Protein AF-A0A060BUS1-F1 (afdb_monomer)

Secondary structure (DSSP, 8-state):
-HHHHHHHHHHHHHHHHHHHHHHHHHHHHHHHHHHHHHHHHHHHHHHHHHH--S------SPPPPSSSS-EEE-SEEEE-TTT-SEEEE-S-EE---TTPPP--SSS-EEEEEEE-GGG-EEEEEEEEEETTEEEEEEE-PPPPPSSS----PPP-----------

Solvent-accessible surface area (backbone atoms only — not comparable to full-atom values): 10381 Å² total; per-residue (Å²): 112,74,70,58,54,50,51,53,51,50,50,54,48,53,53,50,52,52,52,51,52,55,49,50,55,51,52,53,52,53,51,52,52,52,51,50,53,50,50,52,50,30,50,53,48,48,55,49,48,69,74,49,82,72,88,75,90,76,63,88,68,73,72,49,74,38,53,100,57,58,76,70,38,69,59,44,81,41,70,35,91,89,75,73,41,84,41,74,39,94,50,68,43,63,61,73,63,72,58,61,78,73,47,74,36,56,78,61,46,77,78,43,77,47,79,52,69,96,64,38,44,35,35,30,34,40,45,44,67,42,89,90,36,65,41,69,51,80,43,66,61,64,66,60,72,92,72,84,78,78,82,76,73,78,83,87,80,88,86,82,85,77,90,79,90,135

Organism: NCBI:txid174707

Foldseek 3Di:
DVVVVVVVVVVVVVVVVVVVVVVVVVVVVVVVVVVVVLVVLLVVLVVVCVVPPDDDDQDPLFFAFQAPFDFPAAFAWDQDPPPRDTDTDHHTDGDDDAPGHTHGSADFAWPDFDQDPPLGTKTKGWPHDHPSDTDIDIDRHHDHDPDDDDPDPDDPDDDDDDDDDD

Sequence (166 aa):
ELVEGRRAALKTIEEREASERARLKKLETEQSKLKKLLAERARKAKAKAKAKAKGGSGGSGALSYPVNAYVSSSFGYRIHPIYNVRRLHTGTDFGVACGTPVKAARSGTVILAGWAGGYGNRIVVDHGLVSGSGLATDLQPPVVDRGVRRLGEGRPSDRLRRARTG

Mean predicted aligned error: 13.82 Å

Radius of gyration: 23.02 Å; Cα contacts (8 Å, |Δi|>4): 162; chains: 1; bounding box: 51×41×92 Å

Nearest PDB structures (foldseek):
  3slu-assembly1_A  TM=8.441E-01  e=6.772E-04  Neisseria meningitidis ATCC 13091
  6muk-assembly1_A  TM=7.801E-01  e=6.772E-04  Neisseria gonorrhoeae FA 1090
  6jmx-assembly1_A  TM=6.284E-01  e=1.315E-03  Campylobacter jejuni
  7e64-assembly1_A  TM=6.280E-01  e=2.237E-03  Campylobacter jejuni
  8tzl-assembly1_E  TM=6.168E-01  e=2.980E-02  Vibrio cholerae

Structure (mmCIF, N/CA/C/O backbone):
data_AF-A0A060BUS1-F1
#
_entry.id   AF-A0A060BUS1-F1
#
loop_
_atom_site.group_PDB
_atom_site.id
_atom_site.type_symbol
_atom_site.label_atom_id
_atom_site.label_alt_id
_atom_site.label_comp_id
_atom_site.label_asym_id
_atom_site.label_entity_id
_atom_site.label_seq_id
_atom_site.pdbx_PDB_ins_code
_atom_site.Cartn_x
_atom_site.Cartn_y
_atom_site.Cartn_z
_atom_site.occupancy
_atom_site.B_iso_or_equiv
_atom_site.auth_seq_id
_atom_site.auth_comp_id
_atom_site.auth_asym_id
_atom_site.auth_atom_id
_atom_site.pdbx_PDB_model_num
ATOM 1 N N . GLU A 1 1 ? -30.343 17.095 32.794 1.00 60.00 1 GLU A N 1
ATOM 2 C CA . GLU A 1 1 ? -29.548 17.489 31.607 1.00 60.00 1 GLU A CA 1
ATOM 3 C C . GLU A 1 1 ? -28.091 17.003 31.583 1.00 60.00 1 GLU A C 1
ATOM 5 O O . GLU A 1 1 ? -27.744 16.286 30.655 1.00 60.00 1 GLU A O 1
ATOM 10 N N . LEU A 1 2 ? -27.222 17.289 32.566 1.00 65.56 2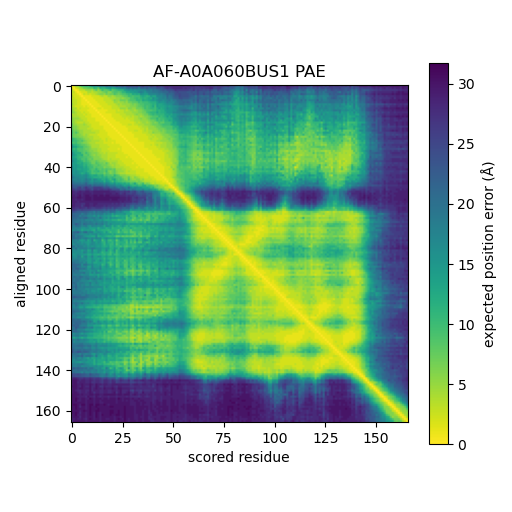 LEU A N 1
ATOM 11 C CA . LEU A 1 2 ? -25.782 16.940 32.459 1.00 65.56 2 LEU A CA 1
ATOM 12 C C . LEU A 1 2 ? -25.458 15.426 32.431 1.00 65.56 2 LEU A C 1
ATOM 14 O O . LEU A 1 2 ? -24.536 14.995 31.736 1.00 65.56 2 LEU A O 1
ATOM 18 N N . VAL A 1 3 ? -26.210 14.602 33.168 1.00 74.81 3 VAL A N 1
ATOM 19 C CA . VAL A 1 3 ? -25.974 13.143 33.249 1.00 74.81 3 VAL A CA 1
ATOM 20 C C . VAL A 1 3 ? -26.371 12.425 31.952 1.00 74.81 3 VAL A C 1
ATOM 22 O O . VAL A 1 3 ? -25.679 11.502 31.520 1.00 74.81 3 VAL A O 1
ATOM 25 N N . GLU A 1 4 ? -27.445 12.870 31.298 1.00 75.56 4 GLU A N 1
ATOM 26 C CA . GLU A 1 4 ? -27.898 12.321 30.014 1.00 75.56 4 GLU A CA 1
ATOM 27 C C . GLU A 1 4 ? -26.957 12.710 28.873 1.00 75.56 4 GLU A C 1
ATOM 29 O O . GLU A 1 4 ? -26.577 11.844 28.083 1.00 75.56 4 GLU A O 1
ATOM 34 N N . GLY A 1 5 ? -26.473 13.959 28.853 1.00 79.06 5 GLY A N 1
ATOM 35 C CA . GLY A 1 5 ? -25.448 14.403 27.903 1.00 79.06 5 GLY A CA 1
ATOM 36 C C . GLY A 1 5 ? -24.156 13.582 27.994 1.00 79.06 5 GLY A C 1
ATOM 37 O O . GLY A 1 5 ? -23.613 13.159 26.974 1.00 79.06 5 GLY A O 1
ATOM 38 N N . ARG A 1 6 ? -23.697 13.256 29.213 1.00 81.19 6 ARG A N 1
ATOM 39 C CA . ARG A 1 6 ? -22.526 12.385 29.423 1.00 81.19 6 ARG A CA 1
ATOM 40 C C . ARG A 1 6 ? -22.765 10.952 28.942 1.00 81.19 6 ARG A C 1
ATOM 42 O O . ARG A 1 6 ? -21.872 10.367 28.337 1.00 81.19 6 ARG A O 1
ATOM 49 N N . ARG A 1 7 ? -23.947 10.379 29.191 1.00 78.81 7 ARG A N 1
ATOM 50 C CA . ARG A 1 7 ? -24.298 9.023 28.726 1.00 78.81 7 ARG A CA 1
ATOM 51 C C . ARG A 1 7 ? -24.374 8.944 27.203 1.00 78.81 7 ARG A C 1
ATOM 53 O O . ARG A 1 7 ? -23.828 8.007 26.627 1.00 78.81 7 ARG A O 1
ATOM 60 N N . ALA A 1 8 ? -24.985 9.937 26.559 1.00 81.44 8 ALA A N 1
ATOM 61 C CA . ALA A 1 8 ? -25.007 10.031 25.103 1.00 81.44 8 ALA A CA 1
ATOM 62 C C . ALA A 1 8 ? -23.584 10.152 24.534 1.00 81.44 8 ALA A C 1
ATOM 64 O O . ALA A 1 8 ? -23.228 9.412 23.621 1.00 81.44 8 ALA A O 1
ATOM 65 N N . ALA A 1 9 ? -22.737 10.999 25.129 1.00 80.19 9 ALA A N 1
ATOM 66 C CA . ALA A 1 9 ? -21.340 11.134 24.722 1.00 80.19 9 ALA A CA 1
ATOM 67 C C . ALA A 1 9 ? -20.564 9.808 24.844 1.00 80.19 9 ALA A C 1
ATOM 69 O O . ALA A 1 9 ? -19.915 9.396 23.885 1.00 80.19 9 ALA A O 1
ATOM 70 N N . LEU A 1 10 ? -20.674 9.096 25.972 1.00 83.25 10 LEU A N 1
ATOM 71 C CA . LEU A 1 10 ? -20.012 7.798 26.167 1.00 83.25 10 LEU A CA 1
ATOM 72 C C . LEU A 1 10 ? -20.478 6.752 25.150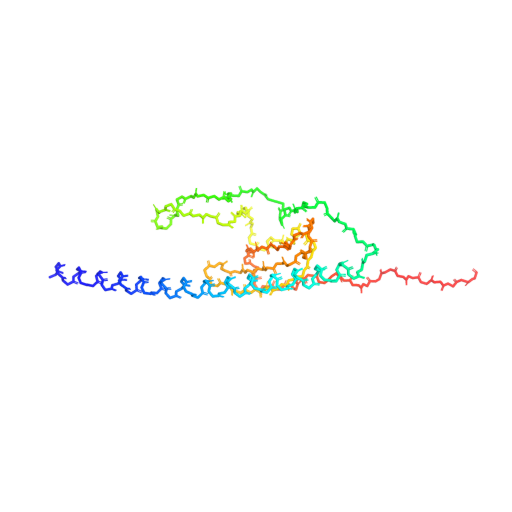 1.00 83.25 10 LEU A C 1
ATOM 74 O O . LEU A 1 10 ? -19.643 6.102 24.529 1.00 83.25 10 LEU A O 1
ATOM 78 N N . LYS A 1 11 ? -21.787 6.665 24.894 1.00 86.88 11 LYS A N 1
ATOM 79 C CA . LYS A 1 11 ? -22.336 5.752 23.884 1.00 86.88 11 LYS A CA 1
ATOM 80 C C . LYS A 1 11 ? -21.774 6.043 22.488 1.00 86.88 11 LYS A C 1
ATOM 82 O O . LYS A 1 11 ? -21.366 5.126 21.784 1.00 86.88 11 LYS A O 1
ATOM 87 N N . THR A 1 12 ? -21.668 7.319 22.107 1.00 83.00 12 THR A N 1
ATOM 88 C CA . THR A 1 12 ? -21.066 7.688 20.813 1.00 83.00 12 THR A CA 1
ATOM 89 C C . THR A 1 12 ? -19.570 7.372 20.737 1.00 83.00 12 THR A C 1
ATOM 91 O O . THR A 1 12 ? -19.072 7.050 19.659 1.00 83.00 12 THR A O 1
ATOM 94 N N . ILE A 1 13 ? -18.840 7.442 21.856 1.00 81.31 13 ILE A N 1
ATOM 95 C CA . ILE A 1 13 ? -17.429 7.036 21.925 1.00 81.31 13 ILE A CA 1
ATOM 96 C C . ILE A 1 13 ? -17.317 5.523 21.731 1.00 81.31 13 ILE A C 1
ATOM 98 O O . ILE A 1 13 ? -16.540 5.089 20.887 1.00 81.31 13 ILE A O 1
ATOM 102 N N . GLU A 1 14 ? -18.125 4.730 22.432 1.00 84.25 14 GLU A N 1
ATOM 103 C CA . GLU A 1 14 ? -18.131 3.267 22.313 1.00 84.25 14 GLU A CA 1
ATOM 104 C C . GLU A 1 14 ? -18.482 2.807 20.890 1.00 84.25 14 GLU A C 1
ATOM 106 O O . GLU A 1 14 ? -17.803 1.949 20.325 1.00 84.25 14 GLU A O 1
ATOM 111 N N . GLU A 1 15 ? -19.488 3.420 20.262 1.00 83.62 15 GLU A N 1
ATOM 112 C CA . GLU A 1 15 ? -19.864 3.145 18.870 1.00 83.62 15 GLU A CA 1
ATOM 113 C C . GLU A 1 15 ? -18.734 3.510 17.890 1.00 83.62 15 GLU A C 1
ATOM 115 O O . GLU A 1 15 ? -18.416 2.742 16.971 1.00 83.62 15 GLU A O 1
ATOM 120 N N . ARG A 1 16 ? -18.065 4.652 18.104 1.00 76.56 16 ARG A N 1
ATOM 121 C CA . ARG A 1 16 ? -16.882 5.053 17.327 1.00 76.56 16 ARG A CA 1
ATOM 122 C C . ARG A 1 16 ? -15.731 4.072 17.514 1.00 76.56 16 ARG A C 1
ATOM 124 O O . ARG A 1 16 ? -15.161 3.634 16.518 1.00 76.56 16 ARG A O 1
ATOM 131 N N . GLU A 1 17 ? -15.422 3.663 18.738 1.00 79.56 17 GLU A N 1
ATOM 132 C CA . GLU A 1 17 ? -14.374 2.679 19.013 1.00 79.56 17 GLU A CA 1
ATOM 133 C C . GLU A 1 17 ? -14.684 1.318 18.389 1.00 79.56 17 GLU A C 1
ATOM 135 O O . GLU A 1 17 ? -13.799 0.692 17.803 1.00 79.56 17 GLU A O 1
ATOM 140 N N . ALA A 1 18 ? -15.936 0.865 18.457 1.00 78.19 18 ALA A N 1
ATOM 141 C CA . ALA A 1 18 ? -16.368 -0.380 17.838 1.00 78.19 18 ALA A CA 1
ATOM 142 C C . ALA A 1 18 ? -16.216 -0.328 16.309 1.00 78.19 18 ALA A C 1
ATOM 144 O O . ALA A 1 18 ? -15.671 -1.262 15.708 1.00 78.19 18 ALA A O 1
ATOM 145 N N . SER A 1 19 ? -16.627 0.776 15.676 1.00 79.12 19 SER A N 1
ATOM 146 C CA . SER A 1 19 ? -16.460 0.970 14.231 1.00 79.12 19 SER A CA 1
ATOM 147 C C . SER A 1 19 ? -14.985 1.030 13.812 1.00 79.12 19 SER A C 1
ATOM 149 O O . SER A 1 19 ? -14.594 0.373 12.843 1.00 79.12 19 SER A O 1
ATOM 151 N N . GLU A 1 20 ? -14.137 1.723 14.576 1.00 73.25 20 GLU A N 1
ATOM 152 C CA . GLU A 1 20 ? -12.696 1.811 14.326 1.00 73.25 20 GLU A CA 1
ATOM 153 C C . GLU A 1 20 ? -12.011 0.450 14.508 1.00 73.25 20 GLU A C 1
ATOM 155 O O . GLU A 1 20 ? -11.223 0.040 13.655 1.00 73.25 20 GLU A O 1
ATOM 160 N N . ARG A 1 21 ? -12.366 -0.326 15.539 1.00 75.06 21 ARG A N 1
ATOM 161 C CA . ARG A 1 21 ? -11.860 -1.699 15.730 1.00 75.06 21 ARG A CA 1
ATOM 162 C C . ARG A 1 21 ? -12.266 -2.622 14.583 1.00 75.06 21 ARG A C 1
ATOM 164 O O . ARG A 1 21 ? -11.431 -3.364 14.063 1.00 75.06 21 ARG A O 1
ATOM 171 N N . ALA A 1 22 ? -13.525 -2.565 14.146 1.00 80.50 22 ALA A N 1
ATOM 172 C CA . ALA A 1 22 ? -13.998 -3.350 13.007 1.00 80.50 22 ALA A CA 1
ATOM 173 C C . ALA A 1 22 ? -13.259 -2.974 11.710 1.00 80.50 22 ALA A C 1
ATOM 175 O O . ALA A 1 22 ? -12.891 -3.849 10.919 1.00 80.50 22 ALA A O 1
ATOM 176 N N . ARG A 1 23 ? -12.995 -1.680 11.506 1.00 76.06 23 ARG A N 1
ATOM 177 C CA . ARG A 1 23 ? -12.221 -1.153 10.377 1.00 76.06 23 ARG A CA 1
ATOM 178 C C . ARG A 1 23 ? -10.765 -1.615 10.410 1.00 76.06 23 ARG A C 1
ATOM 180 O O . ARG A 1 23 ? -10.273 -2.084 9.385 1.00 76.06 23 ARG A O 1
ATOM 187 N N . LEU A 1 24 ? -10.097 -1.541 11.562 1.00 73.81 24 LEU A N 1
ATOM 188 C CA . LEU A 1 24 ? -8.721 -2.021 11.739 1.00 73.81 24 LEU A CA 1
ATOM 189 C C . LEU A 1 24 ? -8.604 -3.509 11.407 1.00 73.81 24 LEU A C 1
ATOM 191 O O . LEU A 1 24 ? -7.752 -3.888 10.607 1.00 73.81 24 LEU A O 1
ATOM 195 N N . LYS A 1 25 ? -9.531 -4.336 11.903 1.00 79.69 25 LYS A N 1
ATOM 196 C CA . LYS A 1 25 ? -9.556 -5.772 11.597 1.00 79.69 25 LYS A CA 1
ATOM 197 C C . LYS A 1 25 ? -9.689 -6.038 10.093 1.00 79.69 25 LYS A C 1
ATOM 199 O O . LYS A 1 25 ? -8.985 -6.890 9.553 1.00 79.69 25 LYS A O 1
ATOM 204 N N . LYS A 1 26 ? -10.554 -5.299 9.385 1.00 80.50 26 LYS A N 1
ATOM 205 C CA . LYS A 1 26 ? -10.668 -5.407 7.917 1.00 80.50 26 LYS A CA 1
ATOM 206 C C . LYS A 1 26 ? -9.350 -5.044 7.226 1.00 80.50 26 LYS A C 1
ATOM 208 O O . LYS A 1 26 ? -8.861 -5.837 6.422 1.00 80.50 26 LYS A O 1
ATOM 213 N N . LEU A 1 27 ? -8.738 -3.919 7.593 1.00 76.12 27 LEU A N 1
ATOM 214 C CA . LEU A 1 27 ? -7.461 -3.470 7.028 1.00 76.12 27 LEU A CA 1
ATOM 215 C C . LEU A 1 27 ? -6.333 -4.485 7.252 1.00 76.12 27 LEU A C 1
ATOM 217 O O . LEU A 1 27 ? -5.585 -4.783 6.323 1.00 76.12 27 LEU A O 1
ATOM 221 N N . GLU A 1 28 ? -6.235 -5.077 8.440 1.00 79.00 28 GLU A N 1
ATOM 222 C CA . GLU A 1 28 ? -5.250 -6.123 8.738 1.00 79.00 28 GLU A CA 1
ATOM 223 C C . GLU A 1 28 ? -5.458 -7.371 7.869 1.00 79.00 28 GLU A C 1
ATOM 225 O O . GLU A 1 28 ? -4.500 -7.943 7.334 1.00 79.00 28 GLU A O 1
ATOM 230 N N . THR A 1 29 ? -6.712 -7.787 7.659 1.00 84.44 29 THR A N 1
ATOM 231 C CA . THR A 1 29 ? -7.006 -8.925 6.775 1.00 84.44 29 THR A CA 1
ATOM 232 C C . THR A 1 29 ? -6.645 -8.634 5.319 1.00 84.44 29 THR A C 1
ATOM 234 O O . THR A 1 29 ? -6.075 -9.494 4.650 1.00 84.44 29 THR A O 1
ATOM 237 N N . GLU A 1 30 ? -6.899 -7.426 4.819 1.00 82.88 30 GLU A N 1
ATOM 238 C CA . GLU A 1 30 ? -6.503 -7.015 3.468 1.00 82.88 30 GLU A CA 1
ATOM 239 C C . GLU A 1 30 ? -4.980 -6.944 3.323 1.00 82.88 30 GLU A C 1
ATOM 241 O O . GLU A 1 30 ? -4.414 -7.497 2.376 1.00 82.88 30 GLU A O 1
ATOM 246 N N . GLN A 1 31 ? -4.295 -6.330 4.292 1.00 80.50 31 GLN A N 1
ATOM 247 C CA . GLN A 1 31 ? -2.836 -6.250 4.314 1.00 80.50 31 GLN A CA 1
ATOM 248 C C . GLN A 1 31 ? -2.192 -7.637 4.353 1.00 80.50 31 GLN A C 1
ATOM 250 O O . GLN A 1 31 ? -1.237 -7.893 3.619 1.00 80.50 31 GLN A O 1
ATOM 255 N N . SER A 1 32 ? -2.704 -8.551 5.179 1.00 84.25 32 SER A N 1
ATOM 256 C CA . SER A 1 32 ? -2.169 -9.912 5.271 1.00 84.25 32 SER A CA 1
ATOM 257 C C . SER A 1 32 ? -2.376 -10.706 3.976 1.00 84.25 32 SER A C 1
ATOM 259 O O . SER A 1 32 ? -1.451 -11.392 3.539 1.00 84.25 32 SER A O 1
ATOM 261 N N . LYS A 1 33 ? -3.531 -10.568 3.309 1.00 86.19 33 LYS A N 1
ATOM 262 C CA . LYS A 1 33 ? -3.790 -11.170 1.989 1.00 86.19 33 LYS A CA 1
ATOM 263 C C . LYS A 1 33 ? -2.814 -10.651 0.931 1.00 86.19 33 LYS A C 1
ATOM 265 O O . LYS A 1 33 ? -2.204 -11.455 0.229 1.00 86.19 33 LYS A O 1
ATOM 270 N N . LEU A 1 34 ? -2.607 -9.333 0.862 1.00 82.56 34 LEU A N 1
ATOM 271 C CA . LEU A 1 34 ? -1.650 -8.723 -0.069 1.00 82.56 34 LEU A CA 1
ATOM 272 C C . LEU A 1 34 ? -0.216 -9.193 0.192 1.00 82.56 34 LEU A C 1
ATOM 274 O O . LEU A 1 34 ? 0.478 -9.587 -0.743 1.00 82.56 34 LEU A O 1
ATOM 278 N N . LYS A 1 35 ? 0.217 -9.223 1.459 1.00 83.31 35 LYS A N 1
ATOM 279 C CA . LYS A 1 35 ? 1.546 -9.728 1.841 1.00 83.31 35 LYS A CA 1
ATOM 280 C C . LYS A 1 35 ? 1.745 -11.187 1.430 1.00 83.31 35 LYS A C 1
ATOM 282 O O . LYS A 1 35 ? 2.798 -11.519 0.891 1.00 83.31 35 LYS A O 1
ATOM 287 N N . LYS A 1 36 ? 0.745 -12.052 1.642 1.00 86.88 36 LYS A N 1
ATOM 288 C CA . LYS A 1 36 ? 0.796 -13.462 1.215 1.00 86.88 36 LYS A CA 1
ATOM 289 C C . LYS A 1 36 ? 0.918 -13.585 -0.303 1.00 86.88 36 LYS A C 1
ATOM 291 O O . LYS A 1 36 ? 1.816 -14.274 -0.778 1.00 86.88 36 LYS A O 1
ATOM 296 N N . LEU A 1 37 ? 0.093 -12.854 -1.055 1.00 87.12 37 LEU A N 1
ATOM 297 C CA . LEU A 1 37 ? 0.129 -12.854 -2.518 1.00 87.12 37 LEU A CA 1
ATOM 298 C C . LEU A 1 37 ? 1.491 -12.388 -3.053 1.00 87.12 37 LEU A C 1
ATOM 300 O O . LEU A 1 37 ? 2.066 -13.035 -3.928 1.00 87.12 37 LEU A O 1
ATOM 304 N N . LEU A 1 38 ? 2.051 -11.316 -2.491 1.00 83.94 38 LEU A N 1
ATOM 305 C CA . LEU A 1 38 ? 3.386 -10.830 -2.846 1.00 83.94 38 LEU A CA 1
ATOM 306 C C . LEU A 1 38 ? 4.484 -11.848 -2.519 1.00 83.94 38 LEU A C 1
ATOM 308 O O . LEU A 1 38 ? 5.363 -12.093 -3.345 1.00 83.94 38 LEU A O 1
ATOM 312 N N . ALA A 1 39 ? 4.425 -12.490 -1.350 1.00 82.56 39 ALA A N 1
ATOM 313 C CA . ALA A 1 39 ? 5.393 -13.509 -0.958 1.00 82.56 39 ALA A CA 1
ATOM 314 C C . ALA A 1 39 ? 5.347 -14.737 -1.881 1.00 82.56 39 ALA A C 1
ATOM 316 O O . ALA A 1 39 ? 6.392 -15.246 -2.290 1.00 82.56 39 ALA A O 1
ATOM 317 N N . GLU A 1 40 ? 4.154 -15.199 -2.256 1.00 86.19 40 GLU A N 1
ATOM 318 C CA . GLU A 1 40 ? 3.985 -16.291 -3.215 1.00 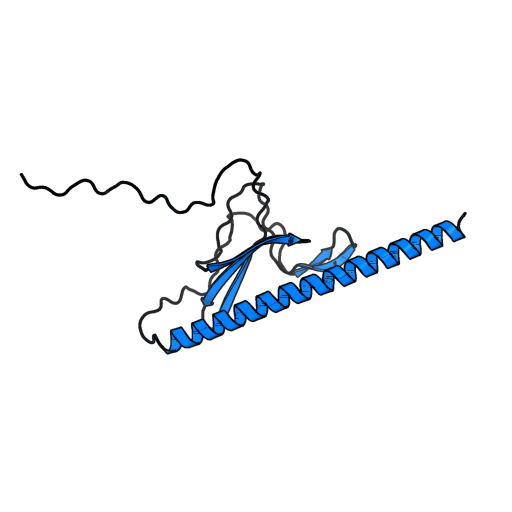86.19 40 GLU A CA 1
ATOM 319 C C . GLU A 1 40 ? 4.533 -15.934 -4.596 1.00 86.19 40 GLU A C 1
ATOM 321 O O . GLU A 1 40 ? 5.233 -16.744 -5.209 1.00 86.19 40 GLU A O 1
ATOM 326 N N . ARG A 1 41 ? 4.263 -14.719 -5.087 1.00 84.00 41 ARG A N 1
ATOM 327 C CA . ARG A 1 41 ? 4.797 -14.243 -6.371 1.00 84.00 41 ARG A CA 1
ATOM 328 C C . ARG A 1 41 ? 6.312 -14.121 -6.334 1.00 84.00 41 ARG A C 1
ATOM 330 O O . ARG A 1 41 ? 6.966 -14.608 -7.253 1.00 84.00 41 ARG A O 1
ATOM 337 N N . ALA A 1 42 ? 6.880 -13.596 -5.250 1.00 79.88 42 ALA A N 1
ATOM 338 C CA . ALA A 1 42 ? 8.324 -13.548 -5.051 1.00 79.88 42 ALA A CA 1
ATOM 339 C C . ALA A 1 42 ? 8.944 -14.956 -5.016 1.00 79.88 42 ALA A C 1
ATOM 341 O O . ALA A 1 42 ? 9.959 -15.192 -5.670 1.00 79.88 42 ALA A O 1
ATOM 342 N N . ARG A 1 43 ? 8.324 -15.923 -4.322 1.00 82.62 43 ARG A N 1
ATOM 343 C CA . ARG A 1 43 ? 8.767 -17.332 -4.310 1.00 82.62 43 ARG A CA 1
ATOM 344 C C . ARG A 1 43 ? 8.725 -17.954 -5.707 1.00 82.62 43 ARG A C 1
ATOM 346 O O . ARG A 1 43 ? 9.718 -18.534 -6.141 1.00 82.62 43 ARG A O 1
ATOM 353 N N . LYS A 1 44 ? 7.620 -17.781 -6.438 1.00 81.31 44 LYS A N 1
ATOM 354 C CA . LYS A 1 44 ? 7.473 -18.255 -7.826 1.00 81.31 44 LYS A CA 1
ATOM 355 C C . LYS A 1 44 ? 8.496 -17.596 -8.757 1.00 81.31 44 LYS A C 1
ATOM 357 O O . LYS A 1 44 ? 9.084 -18.280 -9.591 1.00 81.31 44 LYS A O 1
ATOM 362 N N . ALA A 1 45 ? 8.756 -16.300 -8.595 1.00 78.94 45 ALA A N 1
ATOM 363 C CA . ALA A 1 45 ? 9.777 -15.580 -9.349 1.00 78.94 45 ALA A CA 1
ATOM 364 C C . ALA A 1 45 ? 11.191 -16.098 -9.038 1.00 78.94 45 ALA A C 1
ATOM 366 O O . ALA A 1 45 ? 11.969 -16.289 -9.968 1.00 78.94 45 ALA A O 1
ATOM 367 N N . LYS A 1 46 ? 11.510 -16.411 -7.771 1.00 75.31 46 LYS A N 1
ATOM 368 C CA . LYS A 1 46 ? 12.802 -17.012 -7.378 1.00 75.31 46 LYS A CA 1
ATOM 369 C C . LYS A 1 46 ? 12.986 -18.396 -7.988 1.00 75.31 46 LYS A C 1
ATOM 371 O O . LYS A 1 46 ? 14.047 -18.675 -8.537 1.00 75.31 46 LYS A O 1
ATOM 376 N N . ALA A 1 47 ? 11.952 -19.235 -7.950 1.00 78.31 47 ALA A N 1
ATOM 377 C CA . ALA A 1 47 ? 11.982 -20.558 -8.570 1.00 78.31 47 ALA A CA 1
ATOM 378 C C . ALA A 1 47 ? 12.190 -20.472 -10.094 1.00 78.31 47 ALA A C 1
ATOM 380 O O . ALA A 1 47 ? 13.052 -21.160 -10.637 1.00 78.31 47 ALA A O 1
ATOM 381 N N . LYS A 1 48 ? 11.476 -19.565 -10.779 1.00 72.12 48 LYS A N 1
ATOM 382 C CA . LYS A 1 48 ? 11.662 -19.309 -12.218 1.00 72.12 48 LYS A CA 1
ATOM 383 C C . LYS A 1 48 ? 13.047 -18.743 -12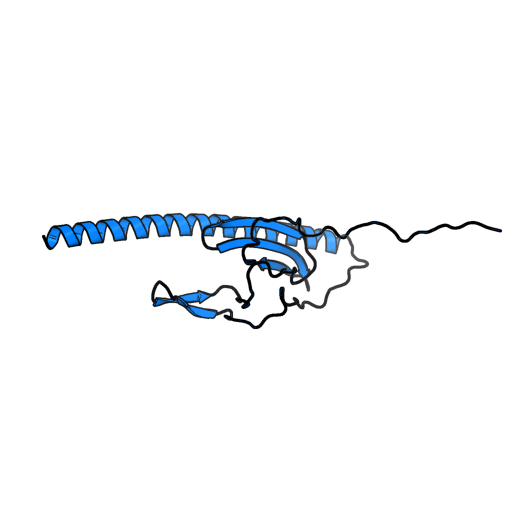.547 1.00 72.12 48 LYS A C 1
ATOM 385 O O . LYS A 1 48 ? 13.635 -19.156 -13.538 1.00 72.12 48 LYS A O 1
ATOM 390 N N . ALA A 1 49 ? 13.581 -17.834 -11.731 1.00 68.12 49 ALA A N 1
ATOM 391 C CA . ALA A 1 49 ? 14.923 -17.282 -11.916 1.00 68.12 49 ALA A CA 1
ATOM 392 C C . ALA A 1 49 ? 16.015 -18.351 -11.731 1.00 68.12 49 ALA A C 1
ATOM 394 O O . ALA A 1 49 ? 16.955 -18.395 -12.517 1.00 68.12 49 ALA A O 1
ATOM 395 N N . LYS A 1 50 ? 15.852 -19.264 -10.761 1.00 63.44 50 LYS A N 1
ATOM 396 C CA . LYS A 1 50 ? 16.748 -20.417 -10.566 1.00 63.44 50 LYS A CA 1
ATOM 397 C C . LYS A 1 50 ? 16.696 -21.400 -11.746 1.00 63.44 50 LYS A C 1
ATOM 399 O O . LYS A 1 50 ? 17.719 -21.975 -12.092 1.00 63.44 50 LYS A O 1
ATOM 404 N N . ALA A 1 51 ? 15.532 -21.557 -12.380 1.00 61.97 51 ALA A N 1
ATOM 405 C CA . ALA A 1 51 ? 15.362 -22.395 -13.571 1.00 61.97 51 ALA A CA 1
ATOM 406 C C . ALA A 1 51 ? 15.867 -21.733 -14.872 1.00 61.97 51 ALA A C 1
ATOM 408 O O . ALA A 1 51 ? 16.215 -22.428 -15.820 1.00 61.97 51 ALA A O 1
ATOM 409 N N . LYS A 1 52 ? 15.931 -20.396 -14.927 1.00 54.94 52 LYS A N 1
ATOM 410 C CA . LYS A 1 52 ? 16.366 -19.603 -16.088 1.00 54.94 52 LYS A CA 1
ATOM 411 C C . LYS A 1 52 ? 17.733 -18.962 -15.829 1.00 54.94 52 LYS A C 1
ATOM 413 O O . LYS A 1 52 ? 17.900 -17.750 -15.948 1.00 54.94 52 LYS A O 1
ATOM 418 N N . ALA A 1 53 ? 18.721 -19.771 -15.454 1.00 50.66 53 ALA A N 1
ATOM 419 C CA . ALA A 1 53 ? 20.109 -19.337 -15.307 1.00 50.66 53 ALA A CA 1
ATOM 420 C C . ALA A 1 53 ? 20.765 -19.099 -16.684 1.00 50.66 53 ALA A C 1
ATOM 422 O O . ALA A 1 53 ? 21.617 -19.867 -17.113 1.00 50.66 53 ALA A O 1
ATOM 423 N N . LYS A 1 54 ? 20.315 -18.058 -17.398 1.00 43.03 54 LYS A N 1
ATOM 424 C CA . LYS A 1 54 ? 21.042 -17.286 -18.425 1.00 43.03 54 LYS A CA 1
ATOM 425 C C . LYS A 1 54 ? 20.119 -16.173 -18.941 1.00 43.03 54 LYS A C 1
ATOM 427 O O . LYS A 1 54 ? 19.103 -16.440 -19.576 1.00 43.03 54 LYS A O 1
ATOM 432 N N . GLY A 1 55 ? 20.491 -14.923 -18.658 1.00 45.44 55 GLY A N 1
ATOM 433 C CA . GLY A 1 55 ? 19.879 -13.724 -19.241 1.00 45.44 55 GLY A CA 1
ATOM 434 C C . GLY A 1 55 ? 18.725 -13.127 -18.430 1.00 45.44 55 GLY A C 1
ATOM 435 O O . GLY A 1 55 ? 17.554 -13.363 -18.721 1.00 45.44 55 GLY A O 1
ATOM 436 N N . GLY A 1 56 ? 19.048 -12.295 -17.440 1.00 44.38 56 GLY A N 1
ATOM 437 C CA . GLY A 1 56 ? 18.071 -11.459 -16.745 1.00 44.38 56 GLY A CA 1
ATOM 438 C C . GLY A 1 56 ? 18.712 -10.163 -16.273 1.00 44.38 56 GLY A C 1
ATOM 439 O O . GLY A 1 56 ? 19.427 -10.163 -15.279 1.00 44.38 56 GLY A O 1
ATOM 440 N N . SER A 1 57 ? 18.461 -9.077 -17.008 1.00 45.47 57 SER A N 1
ATOM 441 C CA . SER A 1 57 ? 18.826 -7.701 -16.657 1.00 45.47 57 SER A CA 1
ATOM 442 C C . SER A 1 57 ? 18.364 -7.371 -15.230 1.00 45.47 57 SER A C 1
ATOM 444 O O . SER A 1 57 ? 17.174 -7.197 -14.956 1.00 45.47 57 SER A O 1
ATOM 446 N N . GLY A 1 58 ? 19.320 -7.319 -14.303 1.00 47.00 58 GLY A N 1
ATOM 447 C CA . GLY A 1 58 ? 19.117 -6.780 -12.968 1.00 47.00 58 GLY A CA 1
ATOM 448 C C . GLY A 1 58 ? 19.022 -5.265 -13.063 1.00 47.00 58 GLY A C 1
ATOM 449 O O . GLY A 1 58 ? 20.040 -4.584 -13.042 1.00 47.00 58 GLY A O 1
ATOM 450 N N . GLY A 1 59 ? 17.805 -4.729 -13.200 1.00 53.69 59 GLY A N 1
ATOM 451 C CA . GLY A 1 59 ? 17.583 -3.292 -13.020 1.00 53.69 59 GLY A CA 1
ATOM 452 C C . GLY A 1 59 ? 18.146 -2.849 -11.664 1.00 53.69 59 GLY A C 1
ATOM 453 O O . GLY A 1 59 ? 17.991 -3.587 -10.692 1.00 53.69 59 GLY A O 1
ATOM 454 N N . SER A 1 60 ? 18.776 -1.674 -11.631 1.00 58.91 60 SER A N 1
ATOM 455 C CA . SER A 1 60 ? 19.710 -1.123 -10.625 1.00 58.91 60 SER A CA 1
ATOM 456 C C . SER A 1 60 ? 19.268 -1.070 -9.151 1.00 58.91 60 SER A C 1
ATOM 458 O O . SER A 1 60 ? 19.909 -0.407 -8.344 1.00 58.91 60 SER A O 1
ATOM 460 N N . GLY A 1 61 ? 18.167 -1.709 -8.757 1.00 62.47 61 GLY A N 1
ATOM 461 C CA . GLY A 1 61 ? 17.611 -1.604 -7.408 1.00 62.47 61 GLY A CA 1
ATOM 462 C C . GLY A 1 61 ? 16.831 -0.314 -7.160 1.00 62.47 61 GLY A C 1
ATOM 463 O O . GLY A 1 61 ? 15.986 -0.282 -6.270 1.00 62.47 61 GLY A O 1
ATOM 464 N N . ALA A 1 62 ? 17.068 0.725 -7.964 1.00 72.25 62 ALA A N 1
ATOM 465 C CA . ALA A 1 62 ? 16.470 2.037 -7.788 1.00 72.25 62 ALA A CA 1
ATOM 466 C C . ALA A 1 62 ? 15.012 2.081 -8.277 1.00 72.25 62 ALA A C 1
ATOM 468 O O . ALA A 1 62 ? 14.677 1.596 -9.361 1.00 72.25 62 ALA A O 1
ATOM 469 N N . LEU A 1 63 ? 14.154 2.696 -7.464 1.00 82.44 63 LEU A N 1
ATOM 470 C CA . LEU A 1 63 ? 12.795 3.092 -7.823 1.00 82.44 63 LEU A CA 1
ATOM 471 C C . LEU A 1 63 ? 12.818 4.543 -8.316 1.00 82.44 63 LEU A C 1
ATOM 473 O O . LEU A 1 63 ? 13.449 5.393 -7.690 1.00 82.44 63 LEU A O 1
ATOM 477 N N . SER A 1 64 ? 12.124 4.840 -9.413 1.00 84.19 64 SER A N 1
ATOM 478 C CA . SER A 1 64 ? 11.890 6.216 -9.850 1.00 84.19 64 SER A CA 1
ATOM 479 C C . SER A 1 64 ? 10.733 6.840 -9.077 1.00 84.19 64 SER A C 1
ATOM 481 O O . SER A 1 64 ? 9.843 6.140 -8.590 1.00 84.19 64 SER A O 1
ATOM 483 N N . TYR A 1 65 ? 10.685 8.169 -9.009 1.00 85.75 65 TYR A N 1
ATOM 484 C CA . TYR A 1 65 ? 9.505 8.832 -8.464 1.00 85.75 65 TYR A CA 1
ATOM 485 C C . TYR A 1 65 ? 8.287 8.580 -9.361 1.00 85.75 65 TYR A C 1
ATOM 487 O O . TYR A 1 65 ? 8.408 8.608 -10.591 1.00 85.75 65 TYR A O 1
ATOM 495 N N . PRO A 1 66 ? 7.113 8.308 -8.766 1.00 85.06 66 PRO A N 1
ATOM 496 C CA . PRO A 1 66 ? 5.905 8.013 -9.528 1.00 85.06 66 PRO A CA 1
ATOM 497 C C . PRO A 1 66 ? 5.331 9.267 -10.207 1.00 85.06 66 PRO A C 1
ATOM 499 O O . PRO A 1 66 ? 4.551 9.162 -11.153 1.00 85.06 66 PRO A O 1
ATOM 502 N N . VAL A 1 67 ? 5.738 10.455 -9.753 1.00 86.50 67 VAL A N 1
ATOM 503 C CA . VAL A 1 67 ? 5.380 11.751 -10.326 1.00 86.50 67 VAL A CA 1
ATOM 504 C C . VAL A 1 67 ? 6.536 12.738 -10.159 1.00 86.50 67 VAL A C 1
ATOM 506 O O . VAL A 1 67 ? 7.309 12.640 -9.207 1.00 86.50 67 VAL A O 1
ATOM 509 N N . ASN A 1 68 ? 6.666 13.685 -11.089 1.00 86.06 68 ASN A N 1
ATOM 510 C CA . ASN A 1 68 ? 7.619 14.784 -10.967 1.00 86.06 68 ASN A CA 1
ATOM 511 C C . ASN A 1 68 ? 7.008 15.901 -10.109 1.00 86.06 68 ASN A C 1
ATOM 513 O O . ASN A 1 68 ? 6.415 16.838 -10.639 1.00 86.06 68 ASN A O 1
ATOM 517 N N . ALA A 1 69 ? 7.085 15.749 -8.790 1.00 86.31 69 ALA A N 1
ATOM 518 C CA . ALA A 1 69 ? 6.574 16.715 -7.826 1.00 86.31 69 ALA A CA 1
ATOM 519 C C . ALA A 1 69 ? 7.431 16.723 -6.559 1.00 86.31 69 ALA A C 1
ATOM 521 O O . ALA A 1 69 ? 8.192 15.788 -6.297 1.00 86.31 69 ALA A O 1
ATOM 522 N N . TYR A 1 70 ? 7.284 17.776 -5.759 1.00 85.06 70 TYR A N 1
ATOM 523 C CA . TYR A 1 70 ? 7.916 17.840 -4.449 1.00 85.06 70 TYR A CA 1
ATOM 524 C C . TYR A 1 70 ? 7.223 16.886 -3.467 1.00 85.06 70 TYR A C 1
ATOM 526 O O . TYR A 1 70 ? 6.019 16.618 -3.558 1.00 85.06 70 TYR A O 1
ATOM 534 N N . VAL A 1 71 ? 7.998 16.384 -2.506 1.00 88.19 71 VAL A N 1
ATOM 535 C CA . VAL A 1 71 ? 7.468 15.610 -1.381 1.00 88.19 71 VAL A CA 1
ATOM 536 C C . VAL A 1 71 ? 6.731 16.572 -0.457 1.00 88.19 71 VAL A C 1
ATOM 538 O O . VAL A 1 71 ? 7.350 17.430 0.168 1.00 88.19 71 VAL A O 1
ATOM 541 N N . SER A 1 72 ? 5.409 16.443 -0.379 1.00 87.94 72 SER A N 1
ATOM 542 C CA . SER A 1 72 ? 4.585 17.230 0.539 1.00 87.94 72 SER A CA 1
ATOM 543 C C . SER A 1 72 ? 4.612 16.646 1.949 1.00 87.94 72 SER A C 1
ATOM 545 O O . SER A 1 72 ? 4.508 17.386 2.926 1.00 87.94 72 SER A O 1
ATOM 547 N N . SER A 1 73 ? 4.793 15.326 2.078 1.00 83.25 73 SER A N 1
ATOM 548 C CA . SER A 1 73 ? 5.019 14.693 3.373 1.00 83.25 73 SER A CA 1
ATOM 549 C C . SER A 1 73 ? 5.846 13.418 3.282 1.00 83.25 73 SER A C 1
ATOM 551 O O . SER A 1 73 ? 5.505 12.489 2.559 1.00 83.25 73 SER A O 1
ATOM 553 N N . SER A 1 74 ? 6.920 13.349 4.060 1.00 86.50 74 SER A N 1
ATOM 554 C CA . SER A 1 74 ? 7.808 12.187 4.099 1.00 86.50 74 SER A CA 1
ATOM 555 C C . SER A 1 74 ? 7.237 11.029 4.923 1.00 86.50 74 SER A C 1
ATOM 557 O O . SER A 1 74 ? 6.370 11.211 5.784 1.00 86.50 74 SER A O 1
ATOM 559 N N . PHE A 1 75 ? 7.785 9.836 4.696 1.00 86.88 75 PHE A N 1
ATOM 560 C CA . PHE A 1 75 ? 7.649 8.698 5.602 1.00 86.88 75 PHE A CA 1
ATOM 561 C C . PHE A 1 75 ? 8.167 9.041 7.007 1.00 86.88 75 PHE A C 1
ATOM 563 O O . PHE A 1 75 ? 9.206 9.688 7.150 1.00 86.88 75 PHE A O 1
ATOM 570 N N . GLY A 1 76 ? 7.479 8.557 8.044 1.00 85.94 76 GLY A N 1
ATOM 571 C CA . GLY A 1 76 ? 7.924 8.694 9.433 1.00 85.94 76 GLY A CA 1
ATOM 572 C C . GLY A 1 76 ? 6.810 9.036 10.419 1.00 85.94 76 GLY A C 1
ATOM 573 O O . GLY A 1 76 ? 5.637 9.143 10.065 1.00 85.94 76 GLY A O 1
ATOM 574 N N . TYR A 1 77 ? 7.164 9.171 11.696 1.00 82.44 77 TYR A N 1
ATOM 575 C CA . TYR A 1 77 ? 6.197 9.535 12.732 1.00 82.44 77 TYR A CA 1
ATOM 576 C C . TYR A 1 77 ? 5.839 11.018 12.647 1.00 82.44 77 TYR A C 1
ATOM 578 O O . TYR A 1 77 ? 6.715 11.872 12.762 1.00 82.44 77 TYR A O 1
ATOM 586 N N . ARG A 1 78 ? 4.543 11.315 12.525 1.00 80.75 78 ARG A N 1
ATOM 587 C CA . ARG A 1 78 ? 3.997 12.677 12.560 1.00 80.75 78 ARG A CA 1
ATOM 588 C C . ARG A 1 78 ? 2.791 12.766 13.488 1.00 80.75 78 ARG A C 1
ATOM 590 O O . ARG A 1 78 ? 2.193 11.750 13.851 1.00 80.75 78 ARG A O 1
ATOM 597 N N . ILE A 1 79 ? 2.438 13.983 13.885 1.00 80.50 79 ILE A N 1
ATOM 598 C CA . ILE A 1 79 ? 1.175 14.235 14.580 1.00 80.50 79 ILE A CA 1
ATOM 599 C C . ILE A 1 79 ? 0.042 14.107 13.563 1.00 80.50 79 ILE A C 1
ATOM 601 O O . ILE A 1 79 ? 0.071 14.720 12.498 1.00 80.50 79 ILE A O 1
ATOM 605 N N . HIS A 1 80 ? -0.933 13.252 13.864 1.00 75.81 80 HIS A N 1
ATOM 606 C CA . HIS A 1 80 ? -2.077 13.031 12.993 1.00 75.81 80 HIS A CA 1
ATOM 607 C C . HIS A 1 80 ? -3.022 14.242 13.056 1.00 75.81 80 HIS A C 1
ATOM 609 O O . HIS A 1 80 ? -3.533 14.523 14.139 1.00 75.81 80 HIS A O 1
ATOM 615 N N . PRO A 1 81 ? -3.341 14.904 11.930 1.00 72.38 81 PRO A N 1
ATOM 616 C CA . PRO A 1 81 ? -4.023 16.204 11.931 1.00 72.38 81 PRO A CA 1
ATOM 617 C C . PRO A 1 81 ? -5.445 16.168 12.510 1.00 72.38 81 PRO A C 1
ATOM 619 O O . PRO A 1 81 ? -5.938 17.181 12.981 1.00 72.38 81 PRO A O 1
ATOM 622 N N . ILE A 1 82 ? -6.101 15.000 12.502 1.00 76.25 82 ILE A N 1
ATOM 623 C CA . ILE A 1 82 ? -7.476 14.841 13.015 1.00 76.25 82 ILE A CA 1
ATOM 624 C C . ILE A 1 82 ? -7.501 14.419 14.490 1.00 76.25 82 ILE A C 1
ATOM 626 O O . ILE A 1 82 ? -8.387 14.804 15.240 1.00 76.25 82 ILE A O 1
ATOM 630 N N . TYR A 1 83 ? -6.541 13.592 14.909 1.00 75.56 83 TYR A N 1
ATOM 631 C CA . TYR A 1 83 ? -6.583 12.925 16.218 1.00 75.56 83 TYR A CA 1
ATOM 632 C C . TYR A 1 83 ? -5.540 13.481 17.189 1.00 75.56 83 TYR A C 1
ATOM 634 O O . TYR A 1 83 ? -5.494 13.063 18.337 1.00 75.56 83 TYR A O 1
ATOM 642 N N . ASN A 1 84 ? -4.663 14.364 16.705 1.00 77.12 84 ASN A N 1
ATOM 643 C CA . ASN A 1 84 ? -3.552 14.981 17.420 1.00 77.12 84 ASN A CA 1
ATOM 644 C C . ASN A 1 84 ? -2.632 14.001 18.173 1.00 77.12 84 ASN A C 1
ATOM 646 O O . ASN A 1 84 ? -1.939 14.369 19.117 1.00 77.12 84 ASN A O 1
ATOM 650 N N . VAL A 1 85 ? -2.597 12.742 17.730 1.00 79.75 85 VAL A N 1
ATOM 651 C CA . VAL A 1 85 ? -1.737 11.687 18.274 1.00 79.75 85 VAL A CA 1
ATOM 652 C C . VAL A 1 85 ? -0.583 11.393 17.328 1.00 79.75 85 VAL A C 1
ATOM 654 O O . VAL A 1 85 ? -0.711 11.498 16.105 1.00 79.75 85 VAL A O 1
ATOM 657 N N . ARG A 1 86 ? 0.548 10.970 17.890 1.00 76.94 86 ARG A N 1
ATOM 658 C CA . ARG A 1 86 ? 1.723 10.559 17.121 1.00 76.94 86 ARG A CA 1
ATOM 659 C C . ARG A 1 86 ? 1.431 9.237 16.404 1.00 76.94 86 ARG A C 1
ATOM 661 O O . ARG A 1 86 ? 1.229 8.210 17.047 1.00 76.94 86 ARG A O 1
ATOM 668 N N . ARG A 1 87 ? 1.392 9.261 15.071 1.00 80.62 87 ARG A N 1
ATOM 669 C CA . ARG A 1 87 ? 1.140 8.091 14.212 1.00 80.62 87 ARG A CA 1
ATOM 670 C C . ARG A 1 87 ? 2.194 7.988 13.115 1.00 80.62 87 ARG A C 1
ATOM 672 O O . ARG A 1 87 ? 2.728 8.994 12.651 1.00 80.62 87 ARG A O 1
ATOM 679 N N . LEU A 1 88 ? 2.494 6.756 12.710 1.00 83.25 88 LEU A N 1
ATOM 680 C CA . LEU A 1 88 ? 3.419 6.481 11.616 1.00 83.25 88 LEU A CA 1
ATOM 681 C C . LEU A 1 88 ? 2.746 6.772 10.272 1.00 83.25 88 LEU A C 1
ATOM 683 O O . LEU A 1 88 ? 1.726 6.170 9.938 1.00 83.25 88 LEU A O 1
ATOM 687 N N . HIS A 1 89 ? 3.342 7.659 9.484 1.00 83.19 89 HIS A N 1
ATOM 688 C CA . HIS A 1 89 ? 3.043 7.808 8.073 1.00 83.19 89 HIS A CA 1
ATOM 689 C C . HIS A 1 89 ? 3.802 6.730 7.293 1.00 83.19 89 HIS A C 1
ATOM 691 O O . HIS A 1 89 ? 5.024 6.784 7.173 1.00 83.19 89 HIS A O 1
ATOM 697 N N . THR A 1 90 ? 3.084 5.715 6.809 1.00 83.75 90 THR A N 1
ATOM 698 C CA . THR A 1 90 ? 3.666 4.520 6.172 1.00 83.75 90 THR A CA 1
ATOM 699 C C . THR A 1 90 ? 3.963 4.698 4.679 1.00 83.75 90 THR A C 1
ATOM 701 O O . THR A 1 90 ? 4.085 3.710 3.961 1.00 83.75 90 THR A O 1
ATOM 704 N N . GLY A 1 91 ? 4.044 5.939 4.202 1.00 83.75 91 GLY A N 1
ATOM 705 C CA . GLY A 1 91 ? 4.282 6.284 2.805 1.00 83.75 91 GLY A CA 1
ATOM 706 C C . GLY A 1 91 ? 4.892 7.676 2.675 1.00 83.75 91 GLY A C 1
ATOM 707 O O . GLY A 1 91 ? 5.165 8.333 3.676 1.00 83.75 91 GLY A O 1
ATOM 708 N N . THR A 1 92 ? 5.109 8.100 1.435 1.00 84.94 92 THR A N 1
ATOM 709 C CA . THR A 1 92 ? 5.573 9.447 1.095 1.00 84.94 92 THR A CA 1
ATOM 710 C C . THR A 1 92 ? 4.532 10.086 0.183 1.00 84.94 92 THR A C 1
ATOM 712 O O . THR A 1 92 ? 4.210 9.524 -0.864 1.00 84.94 92 THR A O 1
ATOM 715 N N . ASP A 1 93 ? 4.028 11.250 0.581 1.00 86.94 93 ASP A N 1
ATOM 716 C CA . ASP A 1 93 ? 3.028 12.029 -0.143 1.00 86.94 93 ASP A CA 1
ATOM 717 C C . ASP A 1 93 ? 3.724 13.012 -1.094 1.00 86.94 93 ASP A C 1
ATOM 719 O O . ASP A 1 93 ? 4.681 13.697 -0.718 1.00 86.94 93 ASP A O 1
ATOM 723 N N . PHE A 1 94 ? 3.217 13.108 -2.323 1.00 86.75 94 PHE A N 1
ATOM 724 C CA . PHE A 1 94 ? 3.668 14.061 -3.338 1.00 86.75 94 PHE A CA 1
ATOM 725 C C . PHE A 1 94 ? 2.550 15.070 -3.618 1.00 86.75 94 PHE A C 1
ATOM 727 O O . PHE A 1 94 ? 1.405 14.679 -3.851 1.00 86.75 94 PHE A O 1
ATOM 734 N N . GLY A 1 95 ? 2.866 16.366 -3.589 1.00 85.69 95 GLY A N 1
ATOM 735 C CA . GLY A 1 95 ? 1.885 17.433 -3.806 1.00 85.69 95 GLY A CA 1
ATOM 736 C C . GLY A 1 95 ? 1.554 17.599 -5.287 1.00 85.69 95 GLY A C 1
ATOM 737 O O . 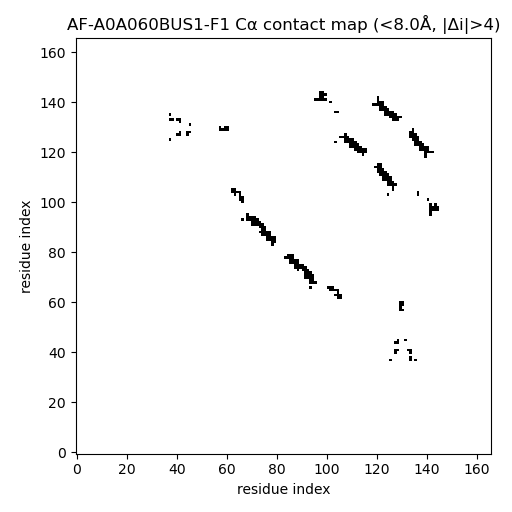GLY A 1 95 ? 2.339 18.188 -6.025 1.00 85.69 95 GLY A O 1
ATOM 738 N N . VAL A 1 96 ? 0.405 17.082 -5.731 1.00 84.75 96 VAL A N 1
ATOM 739 C CA . VAL A 1 96 ? -0.023 17.122 -7.140 1.00 84.75 96 VAL A CA 1
ATOM 740 C C . VAL A 1 96 ? -1.498 17.489 -7.277 1.00 84.75 96 VAL A C 1
ATOM 742 O O . VAL A 1 96 ? -2.307 17.184 -6.404 1.00 84.75 96 VAL A O 1
ATOM 745 N N . ALA A 1 97 ? -1.857 18.122 -8.395 1.00 85.00 97 ALA A N 1
ATOM 746 C CA . ALA A 1 97 ? -3.246 18.440 -8.713 1.00 85.00 97 ALA A CA 1
ATOM 747 C C . ALA A 1 97 ? -4.045 17.186 -9.117 1.00 85.00 97 ALA A C 1
ATOM 749 O O . ALA A 1 97 ? -3.479 16.191 -9.592 1.00 85.00 97 ALA A O 1
ATOM 750 N N . CYS A 1 98 ? -5.374 17.246 -8.986 1.00 81.75 98 CYS A N 1
ATOM 751 C CA . CYS A 1 98 ? -6.267 16.195 -9.475 1.00 81.75 98 CYS A CA 1
ATOM 752 C C . CYS A 1 98 ? -6.064 15.940 -10.974 1.00 81.75 98 CYS A C 1
ATOM 754 O O . CYS A 1 98 ? -5.796 16.859 -11.744 1.00 81.75 98 CYS A O 1
ATOM 756 N N . GLY A 1 99 ? -6.161 14.676 -11.388 1.00 80.25 99 GLY A N 1
ATOM 757 C CA . GLY A 1 99 ? -5.913 14.276 -12.776 1.00 80.25 99 GLY A CA 1
ATOM 758 C C . GLY A 1 99 ? -4.438 14.207 -13.196 1.00 80.25 99 GLY A C 1
ATOM 759 O O . GLY A 1 99 ? -4.167 13.781 -14.319 1.00 80.25 99 GLY A O 1
ATOM 760 N N . THR A 1 100 ? -3.479 14.556 -12.325 1.00 82.19 100 THR A N 1
ATOM 761 C CA . THR A 1 100 ? -2.047 14.411 -12.641 1.00 82.19 100 THR A CA 1
ATOM 762 C C . THR A 1 100 ? -1.712 12.937 -12.907 1.00 82.19 100 THR A C 1
ATOM 764 O O . THR A 1 100 ? -1.941 12.099 -12.029 1.00 82.19 100 THR A O 1
ATOM 767 N N . PRO A 1 101 ? -1.154 12.583 -14.082 1.00 84.19 101 PRO A N 1
ATOM 768 C CA . PRO A 1 101 ? -0.804 11.201 -14.383 1.00 84.19 101 PRO A CA 1
ATOM 769 C C . PRO A 1 101 ? 0.276 10.669 -13.436 1.00 84.19 101 PRO A C 1
ATOM 771 O O . PRO A 1 101 ? 1.365 11.235 -13.337 1.00 84.19 101 PRO A O 1
ATOM 774 N N . VAL A 1 102 ? -0.009 9.539 -12.791 1.00 84.56 102 VAL A N 1
ATOM 775 C CA . VAL A 1 102 ? 0.936 8.820 -11.926 1.00 84.56 102 VAL A CA 1
ATOM 776 C C . VAL A 1 102 ? 1.516 7.636 -12.694 1.00 84.56 102 VAL A C 1
ATOM 778 O O . VAL A 1 102 ? 0.788 6.887 -13.346 1.00 84.56 102 VAL A O 1
ATOM 781 N N . LYS A 1 103 ? 2.835 7.458 -12.625 1.00 85.44 103 LYS A N 1
ATOM 782 C CA . LYS A 1 103 ? 3.560 6.348 -13.253 1.00 85.44 103 LYS A CA 1
ATOM 783 C C . LYS A 1 103 ? 4.018 5.345 -12.201 1.00 85.44 103 LYS A C 1
ATOM 785 O O . LYS A 1 103 ? 4.247 5.689 -11.045 1.00 85.44 103 LYS A O 1
ATOM 790 N N . ALA A 1 104 ? 4.190 4.092 -12.616 1.00 83.12 104 ALA A N 1
ATOM 791 C CA . ALA A 1 104 ? 4.828 3.101 -11.763 1.00 83.12 104 ALA A CA 1
ATOM 792 C C . ALA A 1 104 ? 6.303 3.474 -11.544 1.00 83.12 104 ALA A C 1
ATOM 794 O O . ALA A 1 104 ? 7.011 3.792 -12.498 1.00 83.12 104 ALA A O 1
ATOM 795 N N . ALA A 1 105 ? 6.768 3.376 -10.298 1.00 83.25 105 ALA A N 1
ATOM 796 C CA . ALA A 1 105 ? 8.155 3.649 -9.911 1.00 83.25 105 ALA A CA 1
ATOM 797 C C . ALA A 1 105 ? 9.176 2.693 -10.564 1.00 83.25 105 ALA A C 1
ATOM 799 O O . ALA A 1 105 ? 10.378 2.940 -10.584 1.00 83.25 105 ALA A O 1
ATOM 800 N N . ARG A 1 106 ? 8.697 1.557 -11.072 1.00 83.81 106 ARG A N 1
ATOM 801 C CA . ARG A 1 106 ? 9.449 0.588 -11.867 1.00 83.81 106 ARG A CA 1
ATOM 802 C C . ARG A 1 106 ? 8.462 -0.234 -12.688 1.00 83.81 106 ARG A C 1
ATOM 804 O O . ARG A 1 106 ? 7.294 -0.356 -12.318 1.00 83.81 106 ARG A O 1
ATOM 811 N N . SER A 1 107 ? 8.914 -0.847 -13.778 1.00 80.50 107 SER A N 1
ATOM 812 C CA . SER A 1 107 ? 8.105 -1.833 -14.502 1.00 80.50 107 SER A CA 1
ATOM 813 C C . SER A 1 107 ? 7.645 -2.953 -13.562 1.00 80.50 107 SER A C 1
ATOM 815 O O . SER A 1 107 ? 8.379 -3.377 -12.664 1.00 80.50 107 SER A O 1
ATOM 817 N N . GLY A 1 108 ? 6.415 -3.417 -13.743 1.00 84.44 108 GLY A N 1
ATOM 818 C CA . GLY A 1 108 ? 5.802 -4.406 -12.867 1.00 84.44 108 GLY A CA 1
ATOM 819 C C . GLY A 1 108 ? 4.402 -4.793 -13.324 1.00 84.44 108 GLY A C 1
ATOM 820 O O . GLY A 1 108 ? 3.928 -4.344 -14.365 1.00 84.44 108 GLY A O 1
ATOM 821 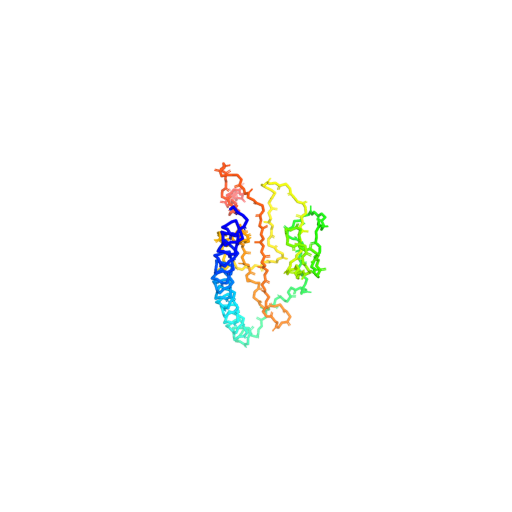N N . THR A 1 109 ? 3.752 -5.648 -12.543 1.00 81.69 109 THR A N 1
ATOM 822 C CA . THR A 1 109 ? 2.377 -6.108 -12.758 1.00 81.69 109 THR A CA 1
ATOM 823 C C . THR A 1 109 ? 1.460 -5.486 -11.714 1.00 81.69 109 THR A C 1
ATOM 825 O O . THR A 1 109 ? 1.731 -5.590 -10.520 1.00 81.69 109 THR A O 1
ATOM 828 N N . VAL A 1 110 ? 0.356 -4.878 -12.144 1.00 85.38 110 VAL A N 1
ATOM 829 C CA . VAL A 1 110 ? -0.687 -4.405 -11.224 1.00 85.38 110 VAL A CA 1
ATOM 830 C C . VAL A 1 110 ? -1.375 -5.617 -10.593 1.00 85.38 110 VAL A C 1
ATOM 832 O O . VAL A 1 110 ? -1.888 -6.478 -11.302 1.00 85.38 110 VAL A O 1
ATOM 835 N N . ILE A 1 111 ? -1.370 -5.692 -9.263 1.00 85.75 111 ILE A N 1
ATOM 836 C CA . ILE A 1 111 ? -2.003 -6.779 -8.493 1.00 85.75 111 ILE A CA 1
ATOM 837 C C . ILE A 1 111 ? -3.225 -6.310 -7.696 1.00 85.75 111 ILE A C 1
ATOM 839 O O . ILE A 1 111 ? -4.007 -7.135 -7.232 1.00 85.75 111 ILE A O 1
ATOM 843 N N . LEU A 1 112 ? -3.395 -4.996 -7.549 1.00 84.50 112 LEU A N 1
ATOM 844 C CA . LEU A 1 112 ? -4.587 -4.361 -7.000 1.00 84.50 112 LEU A CA 1
ATOM 845 C C . LEU A 1 112 ? -4.765 -3.009 -7.689 1.00 84.50 112 LEU A C 1
ATOM 847 O O . LEU A 1 112 ? -3.797 -2.263 -7.808 1.00 84.50 112 LEU A O 1
ATOM 851 N N . ALA A 1 113 ? -5.984 -2.694 -8.117 1.00 87.00 113 ALA A N 1
ATOM 852 C CA . ALA A 1 113 ? -6.377 -1.364 -8.569 1.00 87.00 113 ALA A CA 1
ATOM 853 C C . ALA A 1 113 ? -7.851 -1.141 -8.219 1.00 87.00 113 ALA A C 1
ATOM 855 O O . ALA A 1 113 ? -8.718 -1.865 -8.707 1.00 87.00 113 ALA A O 1
ATOM 856 N N . GLY A 1 114 ? -8.137 -0.171 -7.355 1.00 85.25 114 GLY A N 1
ATOM 857 C CA . GLY A 1 114 ? -9.509 0.130 -6.958 1.00 85.25 114 GLY A CA 1
ATOM 858 C C . GLY A 1 114 ? -9.610 0.935 -5.670 1.00 85.25 114 GLY A C 1
ATOM 859 O O . GLY A 1 114 ? -8.621 1.450 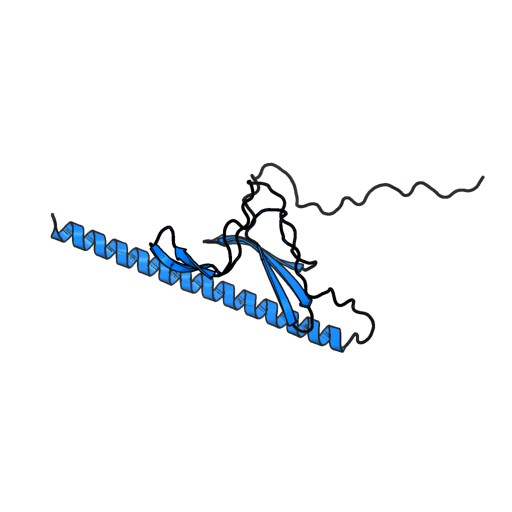-5.153 1.00 85.25 114 GLY A O 1
ATOM 860 N N . TRP A 1 115 ? -10.832 1.041 -5.158 1.00 81.19 115 TRP A N 1
ATOM 861 C CA . TRP A 1 115 ? -11.114 1.724 -3.901 1.00 81.19 115 TRP A CA 1
ATOM 862 C C . TRP A 1 115 ? -10.701 0.861 -2.700 1.00 81.19 115 TRP A C 1
ATOM 864 O O . TRP A 1 115 ? -11.135 -0.283 -2.582 1.00 81.19 115 TRP A O 1
ATOM 874 N N . ALA A 1 116 ? -9.896 1.420 -1.796 1.00 79.38 116 ALA A N 1
ATOM 875 C CA . ALA A 1 116 ? -9.368 0.766 -0.597 1.00 79.38 116 ALA A CA 1
ATOM 876 C C . ALA A 1 116 ? -9.800 1.494 0.690 1.00 79.38 116 ALA A C 1
ATOM 878 O O . ALA A 1 116 ? -9.006 1.735 1.605 1.00 79.38 116 ALA A O 1
ATOM 879 N N . GLY A 1 117 ? -11.078 1.882 0.753 1.00 78.12 117 GLY A N 1
ATOM 880 C CA . GLY A 1 117 ? -11.687 2.474 1.942 1.00 78.12 117 GLY A CA 1
ATOM 881 C C . GLY A 1 117 ? -10.976 3.753 2.383 1.00 78.12 117 GLY A C 1
ATOM 882 O O . GLY A 1 117 ? -10.955 4.740 1.658 1.00 78.12 117 GLY A O 1
ATOM 883 N N . GLY A 1 118 ? -10.379 3.724 3.578 1.00 69.31 118 GLY A N 1
ATOM 884 C CA . GLY A 1 118 ? -9.681 4.871 4.171 1.00 69.31 118 GLY A CA 1
ATOM 885 C C . GLY A 1 118 ? -8.460 5.376 3.402 1.00 69.31 118 GLY A C 1
ATOM 886 O O . GLY A 1 118 ? -8.041 6.500 3.646 1.00 69.31 118 GLY A O 1
ATOM 887 N N . TYR A 1 119 ? -7.906 4.561 2.503 1.00 71.00 119 TYR A N 1
ATOM 888 C CA . TYR A 1 119 ? -6.803 4.941 1.619 1.00 71.00 119 TYR A CA 1
ATOM 889 C C . TYR A 1 119 ? -7.281 5.562 0.296 1.00 71.00 119 TYR A C 1
ATOM 891 O O . TYR A 1 119 ? -6.460 5.974 -0.516 1.00 71.00 119 TYR A O 1
ATOM 899 N N . GLY A 1 120 ? -8.596 5.608 0.049 1.00 82.25 120 GLY A N 1
ATOM 900 C CA . GLY A 1 120 ? -9.152 6.084 -1.214 1.00 82.25 120 GLY A CA 1
ATOM 901 C C . GL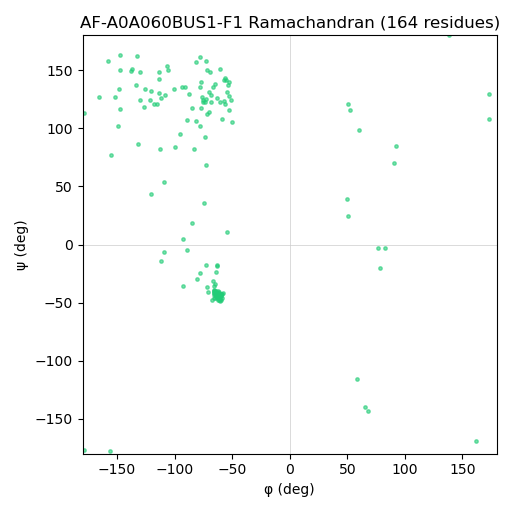Y A 1 120 ? -8.782 5.180 -2.392 1.00 82.25 120 GLY A C 1
ATOM 902 O O . GLY A 1 120 ? -8.793 3.953 -2.274 1.00 82.25 120 GLY A O 1
ATOM 903 N N . ASN A 1 121 ? -8.474 5.776 -3.544 1.00 85.56 121 ASN A N 1
ATOM 904 C CA . ASN A 1 121 ? -7.995 5.031 -4.707 1.00 85.56 121 ASN A CA 1
ATOM 905 C C . ASN A 1 121 ? -6.601 4.474 -4.432 1.00 85.56 121 ASN A C 1
ATOM 907 O O . ASN A 1 121 ? -5.697 5.221 -4.074 1.00 85.56 121 ASN A O 1
ATOM 911 N N . ARG A 1 122 ? -6.416 3.173 -4.650 1.00 86.75 122 ARG A N 1
ATOM 912 C CA . ARG A 1 122 ? -5.164 2.473 -4.381 1.00 86.75 122 ARG A CA 1
ATOM 913 C C . ARG A 1 122 ? -4.777 1.577 -5.547 1.00 86.75 122 ARG A C 1
ATOM 915 O O . ARG A 1 122 ? -5.618 0.872 -6.108 1.00 86.75 122 ARG A O 1
ATOM 922 N N . ILE A 1 123 ? -3.495 1.587 -5.891 1.00 86.62 123 ILE A N 1
ATOM 923 C CA . ILE A 1 123 ? -2.890 0.732 -6.909 1.00 86.62 123 ILE A CA 1
ATOM 924 C C . ILE A 1 123 ? -1.644 0.086 -6.311 1.00 86.62 123 ILE A C 1
ATOM 926 O O . ILE A 1 123 ? -0.743 0.781 -5.857 1.00 86.62 123 ILE A O 1
ATOM 930 N N . VAL A 1 124 ? -1.568 -1.243 -6.343 1.00 85.81 124 VAL A N 1
ATOM 931 C CA . VAL A 1 124 ? -0.381 -1.989 -5.905 1.00 85.81 124 VAL A CA 1
ATOM 932 C C . VAL A 1 124 ? 0.270 -2.644 -7.113 1.00 85.81 124 VAL A C 1
ATOM 934 O O . VAL A 1 124 ? -0.381 -3.389 -7.852 1.00 85.81 124 VAL A O 1
ATOM 937 N N . VAL A 1 125 ? 1.562 -2.381 -7.302 1.00 82.94 125 VAL A N 1
ATOM 938 C CA . VAL A 1 125 ? 2.361 -2.889 -8.422 1.00 82.94 125 VAL A CA 1
ATOM 939 C C . VAL A 1 125 ? 3.450 -3.816 -7.893 1.00 82.94 125 VAL A C 1
ATOM 941 O O . VAL A 1 125 ? 4.297 -3.403 -7.109 1.00 82.94 125 VAL A O 1
ATOM 944 N N . ASP A 1 126 ? 3.441 -5.069 -8.340 1.00 85.12 126 ASP A N 1
ATOM 945 C CA . ASP A 1 126 ? 4.488 -6.062 -8.091 1.00 85.12 126 ASP A CA 1
ATOM 946 C C . ASP A 1 126 ? 5.606 -5.917 -9.134 1.00 85.12 126 ASP A C 1
ATOM 948 O O . ASP A 1 126 ? 5.385 -6.110 -10.331 1.00 85.12 126 ASP A O 1
ATOM 952 N N . HIS A 1 127 ? 6.817 -5.588 -8.691 1.00 84.31 127 HIS A N 1
ATOM 953 C CA . HIS A 1 127 ? 8.000 -5.417 -9.541 1.00 84.31 127 HIS A CA 1
ATOM 954 C C . HIS A 1 127 ? 8.829 -6.701 -9.682 1.00 84.31 127 HIS A C 1
ATOM 956 O O . HIS A 1 127 ? 9.897 -6.684 -10.307 1.00 84.31 127 HIS A O 1
ATOM 962 N N . GLY A 1 128 ? 8.360 -7.815 -9.118 1.00 82.00 128 GLY A N 1
ATOM 963 C CA . GLY A 1 128 ? 9.079 -9.077 -9.099 1.00 82.00 128 GLY A CA 1
ATOM 964 C C . GLY A 1 128 ? 10.324 -9.004 -8.220 1.00 82.00 128 GLY A C 1
ATOM 965 O O . GLY A 1 128 ? 10.321 -8.379 -7.160 1.00 82.00 128 GLY A O 1
ATOM 966 N N . LEU A 1 129 ? 11.394 -9.677 -8.648 1.00 80.25 129 LEU A N 1
ATOM 967 C CA . LEU A 1 129 ? 12.656 -9.673 -7.915 1.00 80.25 129 LEU A CA 1
ATOM 968 C C . LEU A 1 129 ? 13.537 -8.500 -8.325 1.00 80.25 129 LEU A C 1
ATOM 970 O O . LEU A 1 129 ? 13.843 -8.305 -9.501 1.00 80.25 129 LEU A O 1
ATOM 974 N N . VAL A 1 130 ? 13.999 -7.779 -7.316 1.00 76.06 130 VAL A N 1
ATOM 975 C CA . VAL A 1 130 ? 14.970 -6.701 -7.409 1.00 76.06 130 VAL A CA 1
ATOM 976 C C . VAL A 1 130 ? 16.084 -7.029 -6.423 1.00 76.06 130 VAL A C 1
ATOM 978 O O . VAL A 1 130 ? 15.828 -7.212 -5.235 1.00 76.06 130 VAL A O 1
ATOM 981 N N . SER A 1 131 ? 17.305 -7.215 -6.929 1.00 75.69 131 SER A N 1
ATOM 982 C CA . SER A 1 131 ? 18.474 -7.611 -6.124 1.00 75.69 131 SER A CA 1
ATOM 983 C C . SER A 1 131 ? 18.228 -8.829 -5.213 1.00 75.69 131 SER A C 1
ATOM 985 O O . SER A 1 131 ? 18.656 -8.865 -4.065 1.00 75.69 131 SER A O 1
ATOM 987 N N . GLY A 1 132 ? 17.487 -9.831 -5.704 1.00 71.06 132 GLY A N 1
ATOM 988 C CA . GLY A 1 132 ? 17.180 -11.060 -4.956 1.00 71.06 132 GLY A CA 1
ATOM 989 C C . GLY A 1 132 ? 16.005 -10.961 -3.970 1.00 71.06 132 GLY A C 1
ATOM 990 O O . GLY A 1 132 ? 15.600 -11.982 -3.400 1.00 71.06 132 GLY A O 1
ATOM 991 N N . SER A 1 133 ? 15.394 -9.787 -3.820 1.00 74.19 133 SER A N 1
ATOM 992 C CA . SER A 1 133 ? 14.245 -9.537 -2.942 1.00 74.19 133 SER A CA 1
ATOM 993 C C . SER A 1 133 ? 12.993 -9.200 -3.746 1.00 74.19 133 SER A C 1
ATOM 995 O O . SER A 1 133 ? 13.070 -8.549 -4.781 1.00 74.19 133 SER A O 1
ATOM 997 N N . GLY A 1 134 ? 11.827 -9.672 -3.297 1.00 79.31 134 GLY A N 1
ATOM 998 C CA . GLY A 1 134 ? 10.552 -9.282 -3.903 1.00 79.31 134 GLY A CA 1
ATOM 999 C C . GLY A 1 134 ? 10.248 -7.822 -3.580 1.00 79.31 134 GLY A C 1
ATOM 1000 O O . GLY A 1 134 ? 10.345 -7.440 -2.416 1.00 79.31 134 GLY A O 1
ATOM 1001 N N . LEU A 1 135 ? 9.890 -7.025 -4.583 1.00 83.44 135 LEU A N 1
ATOM 1002 C CA . LEU A 1 135 ? 9.603 -5.602 -4.418 1.00 83.44 135 LEU A CA 1
ATOM 1003 C C . LEU A 1 135 ? 8.225 -5.267 -4.979 1.00 83.44 135 LEU A C 1
ATOM 1005 O O . LEU A 1 135 ? 7.904 -5.639 -6.104 1.00 83.44 135 LEU A O 1
ATOM 1009 N N . ALA A 1 136 ? 7.436 -4.514 -4.220 1.00 85.12 136 ALA A N 1
ATOM 1010 C CA . ALA A 1 136 ? 6.168 -3.963 -4.673 1.00 85.12 136 ALA A CA 1
ATOM 1011 C C . ALA A 1 136 ? 6.016 -2.522 -4.188 1.00 85.12 136 ALA A C 1
ATOM 1013 O O . ALA A 1 136 ? 6.529 -2.173 -3.124 1.00 85.12 136 ALA A O 1
ATOM 1014 N N . THR A 1 137 ? 5.311 -1.702 -4.962 1.00 84.69 137 THR A N 1
ATOM 1015 C CA . THR A 1 137 ? 4.949 -0.333 -4.580 1.00 84.69 137 THR A CA 1
ATOM 1016 C C . THR A 1 137 ? 3.445 -0.199 -4.406 1.00 84.69 137 THR A C 1
ATOM 1018 O O . THR A 1 137 ? 2.663 -0.897 -5.052 1.00 84.69 137 THR A O 1
ATOM 1021 N N . ASP A 1 138 ? 3.058 0.686 -3.494 1.00 87.38 138 ASP A N 1
ATOM 1022 C CA . ASP A 1 138 ? 1.677 1.023 -3.168 1.00 87.38 138 ASP A CA 1
ATOM 1023 C C . ASP A 1 138 ? 1.464 2.505 -3.483 1.00 87.38 138 ASP A C 1
ATOM 1025 O O . ASP A 1 138 ? 2.191 3.358 -2.975 1.00 87.38 138 ASP A O 1
ATOM 1029 N N . LEU A 1 139 ? 0.523 2.798 -4.373 1.00 85.12 139 LEU A N 1
ATOM 1030 C CA . LEU A 1 139 ? 0.270 4.125 -4.917 1.00 85.12 139 LEU A CA 1
ATOM 1031 C C . LEU A 1 139 ? -1.161 4.545 -4.598 1.00 85.12 139 LEU A C 1
ATOM 1033 O O . LEU A 1 139 ? -2.104 3.801 -4.871 1.00 85.12 139 LEU A O 1
ATOM 1037 N N . GLN A 1 140 ? -1.320 5.768 -4.097 1.00 85.12 140 GLN A N 1
ATOM 1038 C CA . GLN A 1 140 ? -2.618 6.410 -3.882 1.00 85.12 140 GLN A CA 1
ATOM 1039 C C . GLN A 1 140 ? -2.764 7.598 -4.840 1.00 85.12 140 GLN A C 1
ATOM 1041 O O . GLN A 1 140 ? -2.423 8.724 -4.479 1.00 85.12 140 GLN A O 1
ATOM 1046 N N . PRO A 1 141 ? -3.166 7.365 -6.104 1.00 81.88 141 PRO A N 1
ATOM 1047 C CA . PRO A 1 141 ? -3.278 8.442 -7.076 1.00 81.88 141 PRO A CA 1
ATOM 1048 C C . PRO A 1 141 ? -4.437 9.387 -6.727 1.00 81.88 141 PRO A C 1
ATOM 1050 O O . PRO A 1 141 ? -5.473 8.932 -6.223 1.00 81.88 141 PRO A O 1
ATOM 1053 N N . PRO A 1 142 ? -4.313 10.687 -7.052 1.00 78.06 142 PRO A N 1
ATOM 1054 C CA . PRO A 1 142 ? -5.430 11.608 -6.927 1.00 78.0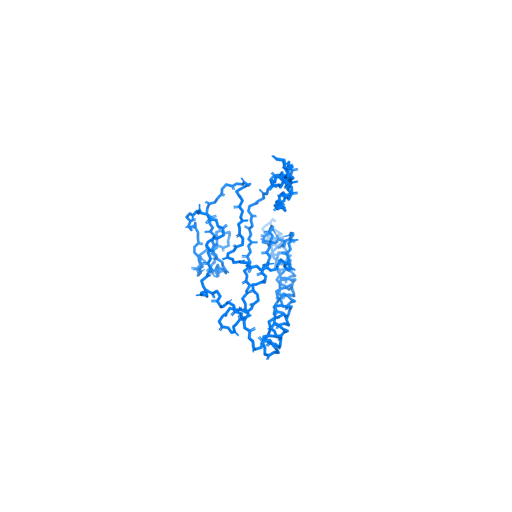6 142 PRO A CA 1
ATOM 1055 C C . PRO A 1 142 ? -6.588 11.142 -7.816 1.00 78.06 142 PRO A C 1
ATOM 1057 O O . PRO A 1 142 ? -6.388 10.498 -8.850 1.00 78.06 142 PRO A O 1
ATOM 1060 N N . VAL A 1 143 ? -7.817 11.457 -7.407 1.00 71.94 143 VAL A N 1
ATOM 1061 C CA . VAL A 1 143 ? -9.013 11.105 -8.177 1.00 71.94 143 VAL A CA 1
ATOM 1062 C C . VAL A 1 143 ? -8.897 11.714 -9.578 1.00 71.94 143 VAL A C 1
ATOM 1064 O O . VAL A 1 143 ? -8.714 12.921 -9.736 1.00 71.94 143 VAL A O 1
ATOM 1067 N N . VAL A 1 144 ? -8.982 10.861 -10.598 1.00 59.75 144 VAL A N 1
ATOM 1068 C CA . VAL A 1 144 ? -9.273 11.296 -11.963 1.00 59.75 144 VAL A CA 1
ATOM 1069 C C . VAL A 1 144 ? -10.766 11.576 -12.017 1.00 59.75 144 VAL A C 1
ATOM 1071 O O . VAL A 1 144 ? -11.568 10.673 -11.763 1.00 59.75 144 VAL A O 1
ATOM 1074 N N . ASP A 1 145 ? -11.142 12.827 -12.277 1.00 46.22 145 ASP A N 1
ATOM 1075 C CA . ASP A 1 145 ? -12.541 13.153 -12.526 1.00 46.22 145 ASP A CA 1
ATOM 1076 C C . ASP A 1 145 ? -13.041 12.253 -13.664 1.00 46.22 145 ASP A C 1
ATOM 1078 O O . ASP A 1 145 ? -12.345 12.049 -14.664 1.00 46.22 145 ASP A O 1
ATOM 1082 N N . ARG A 1 146 ? -14.198 11.613 -13.477 1.00 40.81 146 ARG A N 1
ATOM 1083 C CA . ARG A 1 146 ? -14.705 10.520 -14.330 1.00 40.81 146 ARG A CA 1
ATOM 1084 C C . ARG A 1 146 ? -15.228 11.022 -15.686 1.00 40.81 146 ARG A C 1
ATOM 1086 O O . ARG A 1 146 ? -16.155 10.449 -16.248 1.00 40.81 146 ARG A O 1
ATOM 1093 N N . GLY A 1 147 ? -14.600 12.045 -16.254 1.00 36.22 147 GLY A N 1
ATOM 1094 C CA . GLY A 1 147 ? -14.773 12.496 -17.626 1.00 36.22 147 GLY A CA 1
ATOM 1095 C C . GLY A 1 147 ? -13.643 11.986 -18.521 1.00 36.22 147 GLY A C 1
ATOM 1096 O O . GLY A 1 147 ? -12.698 12.710 -18.792 1.00 36.22 147 GLY A O 1
ATOM 1097 N N . VAL A 1 148 ? -13.766 10.750 -19.020 1.00 40.28 148 VAL A N 1
ATOM 1098 C CA . VAL A 1 148 ? -13.086 10.245 -20.235 1.00 40.28 148 VAL A CA 1
ATOM 1099 C C . VAL A 1 148 ? -11.538 10.260 -20.230 1.00 40.28 148 VAL A C 1
ATOM 1101 O O . VAL A 1 148 ? -10.913 11.231 -20.644 1.00 40.28 148 VAL A O 1
ATOM 1104 N N . ARG A 1 149 ? -10.912 9.106 -19.935 1.00 31.02 149 ARG A N 1
ATOM 1105 C CA . ARG A 1 149 ? -9.907 8.414 -20.791 1.00 31.02 149 ARG A CA 1
ATOM 1106 C C . ARG A 1 149 ? -9.289 7.218 -20.058 1.00 31.02 149 ARG A C 1
ATOM 1108 O O . ARG A 1 149 ? -8.802 7.335 -18.938 1.00 31.02 149 ARG A O 1
ATOM 1115 N N . ARG A 1 150 ? -9.293 6.062 -20.733 1.00 34.47 150 ARG A N 1
ATOM 1116 C CA . ARG A 1 150 ? -8.539 4.862 -20.344 1.00 34.47 150 ARG A CA 1
ATOM 1117 C C . ARG A 1 150 ? -7.066 5.233 -20.161 1.00 34.47 150 ARG A C 1
ATOM 1119 O O . ARG A 1 150 ? -6.512 5.953 -20.991 1.00 34.47 150 ARG A O 1
ATOM 1126 N N . LEU A 1 151 ? -6.447 4.714 -19.102 1.00 38.94 151 LEU A N 1
ATOM 1127 C CA . LEU A 1 151 ? -4.993 4.681 -18.967 1.00 38.94 151 LEU A CA 1
ATOM 1128 C C . LEU A 1 151 ? -4.434 4.024 -20.234 1.00 38.94 151 LEU A C 1
ATOM 1130 O O . LEU A 1 151 ? -4.791 2.891 -20.547 1.00 38.94 151 LEU A O 1
ATOM 1134 N N . GLY A 1 152 ? -3.670 4.796 -21.006 1.00 33.19 152 GLY A N 1
ATOM 1135 C CA . GLY A 1 152 ? -3.238 4.430 -22.346 1.00 33.19 152 GLY A CA 1
ATOM 1136 C C . GLY A 1 152 ? -2.438 3.134 -22.364 1.00 33.19 152 GLY A C 1
ATOM 1137 O O . GLY A 1 152 ? -1.263 3.116 -22.005 1.00 33.19 152 GLY A O 1
ATOM 1138 N N . GLU A 1 153 ? -3.061 2.078 -22.881 1.00 31.03 153 GLU A N 1
ATOM 1139 C CA . GLU A 1 153 ? -2.387 1.192 -23.820 1.00 31.03 153 GLU A CA 1
ATOM 1140 C C . GLU A 1 153 ? -1.784 2.088 -24.910 1.00 31.03 153 GLU A C 1
ATOM 1142 O O . GLU A 1 153 ? -2.474 2.936 -25.489 1.00 31.03 153 GLU A O 1
ATOM 1147 N N . GLY A 1 154 ? -0.472 1.982 -25.125 1.00 28.92 154 GLY A N 1
ATOM 1148 C CA . GLY A 1 154 ? 0.179 2.673 -26.229 1.00 28.92 154 GLY A CA 1
ATOM 1149 C C . GLY A 1 154 ? -0.560 2.334 -27.517 1.00 28.92 154 GLY A C 1
ATOM 1150 O O . GLY A 1 154 ? -0.793 1.161 -27.792 1.00 28.92 154 GLY A O 1
ATOM 1151 N N . ARG A 1 155 ? -0.962 3.352 -28.285 1.00 28.77 155 ARG A N 1
ATOM 1152 C CA . ARG A 1 155 ? -1.538 3.134 -29.615 1.00 28.77 155 ARG A CA 1
ATOM 1153 C C . ARG A 1 155 ? -0.534 2.327 -30.449 1.00 28.77 155 ARG A C 1
ATOM 1155 O O . ARG A 1 155 ? 0.569 2.834 -30.663 1.00 28.77 155 ARG A O 1
ATOM 1162 N N . PRO A 1 156 ? -0.880 1.136 -30.960 1.00 34.91 156 PRO A N 1
ATOM 1163 C CA . PRO A 1 156 ? -0.126 0.505 -32.020 1.00 34.91 156 PRO A CA 1
ATOM 1164 C C . PRO A 1 156 ? -0.812 0.862 -33.338 1.00 34.91 156 PRO A C 1
ATOM 1166 O O . PRO A 1 156 ? -1.772 0.206 -33.724 1.00 34.91 156 PRO A O 1
ATOM 1169 N N . SER A 1 157 ? -0.354 1.910 -34.021 1.00 33.62 157 SER A N 1
ATOM 1170 C CA . SER A 1 157 ? -0.678 2.087 -35.441 1.00 33.62 157 SER A CA 1
ATOM 1171 C C . SER A 1 157 ? 0.211 3.143 -36.097 1.00 33.62 157 SER A C 1
ATOM 1173 O O . SER A 1 157 ? 0.268 4.293 -35.665 1.00 33.62 157 SER A O 1
ATOM 1175 N N . ASP A 1 158 ? 0.825 2.706 -37.195 1.00 31.77 158 ASP A N 1
ATOM 1176 C CA . ASP A 1 158 ? 1.197 3.503 -38.365 1.00 31.77 158 ASP A CA 1
ATOM 1177 C C . ASP A 1 158 ? 2.578 4.156 -38.416 1.00 31.77 158 ASP A C 1
ATOM 1179 O O . ASP A 1 158 ? 2.729 5.375 -38.511 1.00 31.77 158 ASP A O 1
ATOM 1183 N N . ARG A 1 159 ? 3.602 3.303 -38.575 1.00 34.28 159 ARG A N 1
ATOM 1184 C CA . ARG A 1 159 ? 4.629 3.563 -39.599 1.00 34.28 159 ARG A CA 1
ATOM 1185 C C . ARG A 1 159 ? 5.339 2.288 -40.078 1.00 34.28 159 ARG A C 1
ATOM 1187 O O . ARG A 1 159 ? 6.483 2.022 -39.743 1.00 34.28 159 ARG A O 1
ATOM 1194 N N . LEU A 1 160 ? 4.660 1.523 -40.931 1.00 31.25 160 LEU A N 1
ATOM 1195 C CA . LEU A 1 160 ? 5.314 0.650 -41.913 1.00 31.25 160 LEU A CA 1
ATOM 1196 C C . LEU A 1 160 ? 4.653 0.888 -43.275 1.00 31.25 160 LEU A C 1
ATOM 1198 O O . LEU A 1 160 ? 3.691 0.228 -43.659 1.00 31.25 160 LEU A O 1
ATOM 1202 N N . ARG A 1 161 ? 5.153 1.888 -44.011 1.00 34.66 161 ARG A N 1
ATOM 1203 C CA . ARG A 1 161 ? 4.900 2.001 -45.450 1.00 34.66 161 ARG A CA 1
ATOM 1204 C C . ARG A 1 161 ? 5.991 1.227 -46.193 1.00 34.66 161 ARG A C 1
ATOM 1206 O O . ARG A 1 161 ? 7.120 1.679 -46.267 1.00 34.66 161 ARG A O 1
ATOM 1213 N N . ARG A 1 162 ? 5.560 0.076 -46.719 1.00 32.94 162 ARG A N 1
ATOM 1214 C CA . ARG A 1 162 ? 5.883 -0.540 -48.021 1.00 32.94 162 ARG A CA 1
ATOM 1215 C C . ARG A 1 162 ? 7.356 -0.726 -48.415 1.00 32.94 162 ARG A C 1
ATOM 1217 O O . ARG A 1 162 ? 8.039 0.215 -48.790 1.00 32.94 162 ARG A O 1
ATOM 1224 N N . ALA A 1 163 ? 7.728 -2.000 -48.535 1.00 34.03 163 ALA A N 1
ATOM 1225 C CA . ALA A 1 163 ? 8.625 -2.482 -49.580 1.00 34.03 163 ALA A CA 1
ATOM 1226 C C . ALA A 1 163 ? 7.873 -2.608 -50.927 1.00 34.03 163 ALA A C 1
ATOM 1228 O O . ALA A 1 163 ? 6.716 -3.048 -50.931 1.00 34.03 163 ALA A O 1
ATOM 1229 N N . ARG A 1 164 ? 8.536 -2.218 -52.027 1.00 33.12 164 ARG A N 1
ATOM 1230 C CA . ARG A 1 164 ? 8.466 -2.720 -53.427 1.00 33.12 164 ARG A CA 1
ATOM 1231 C C . ARG A 1 164 ? 9.328 -1.781 -54.293 1.00 33.12 164 ARG A C 1
ATOM 1233 O O . ARG A 1 164 ? 9.100 -0.579 -54.244 1.00 33.12 164 ARG A O 1
ATOM 1240 N N . THR A 1 165 ? 10.495 -2.220 -54.772 1.00 37.84 165 THR A N 1
ATOM 1241 C CA . THR A 1 165 ? 10.748 -2.748 -56.137 1.00 37.84 165 THR A CA 1
ATOM 1242 C C . THR A 1 165 ? 10.232 -1.854 -57.266 1.00 37.84 165 THR A C 1
ATOM 1244 O O . THR A 1 165 ? 9.029 -1.614 -57.359 1.00 37.84 165 THR A O 1
ATOM 1247 N N . GLY A 1 166 ? 11.165 -1.428 -58.125 1.00 35.41 166 GLY A N 1
ATOM 1248 C CA . GLY A 1 166 ? 10.975 -0.565 -59.291 1.00 35.41 166 GLY A CA 1
ATOM 1249 C C . GLY A 1 166 ? 12.186 0.329 -59.464 1.00 35.41 166 GLY A C 1
ATOM 1250 O O . GLY A 1 166 ? 12.112 1.464 -58.953 1.00 35.41 166 GLY A O 1
#

pLDDT: mean 72.85, std 17.44, range [28.77, 88.19]

InterPro domains:
  IPR011055 Duplicated hybrid motif [G3DSA:2.70.70.10] (30-140)
  IPR011055 Duplicated hybrid motif [SSF51261] (28-128)
  IPR016047 M23ase, beta-sheet core domain [PF01551] (88-128)
  IPR050570 Bacterial cell wall metabolism enzyme [PTHR21666] (19-128)